Protein AF-A0A2N3GYE1-F1 (afdb_monomer_lite)

Secondary structure (DSSP, 8-state):
-----GGGGT-TTTHHHHHHHHHHHHHHHHHHHHHHHHHHTSHHIIIIIISTT-HHHHHHHHTSTTTTS-GGGT-

Structure (mmCIF, N/CA/C/O backbone):
data_AF-A0A2N3GYE1-F1
#
_entry.id   AF-A0A2N3GYE1-F1
#
loop_
_atom_site.group_PDB
_atom_site.id
_atom_site.type_symbol
_atom_site.label_atom_id
_atom_site.label_alt_id
_atom_site.label_comp_id
_atom_site.label_asym_id
_atom_site.label_entity_id
_atom_site.label_seq_id
_atom_site.pdbx_PDB_ins_code
_atom_site.Cartn_x
_atom_site.Cartn_y
_atom_site.Cartn_z
_atom_site.occupancy
_atom_site.B_iso_or_equiv
_atom_site.auth_seq_id
_atom_site.auth_comp_id
_atom_site.auth_asym_id
_atom_site.auth_atom_id
_atom_site.pdbx_PDB_model_num
ATOM 1 N N . MET A 1 1 ? -4.643 21.345 18.979 1.00 46.19 1 MET A N 1
ATOM 2 C CA . MET A 1 1 ? -4.150 19.958 19.139 1.00 46.19 1 MET A CA 1
ATOM 3 C C . MET A 1 1 ? -5.261 19.111 19.734 1.00 46.19 1 MET A C 1
ATOM 5 O O . MET A 1 1 ? -5.760 19.465 20.798 1.00 46.19 1 MET A O 1
ATOM 9 N N . ALA A 1 2 ? -5.69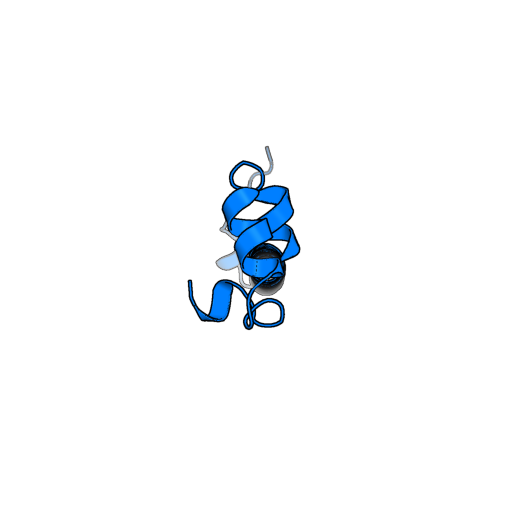3 18.052 19.049 1.00 54.38 2 ALA A N 1
ATOM 10 C CA . ALA A 1 2 ? -6.696 17.142 19.596 1.00 54.38 2 ALA A CA 1
ATOM 11 C C . ALA A 1 2 ? -6.113 16.427 20.828 1.00 54.38 2 ALA A C 1
ATOM 13 O O . 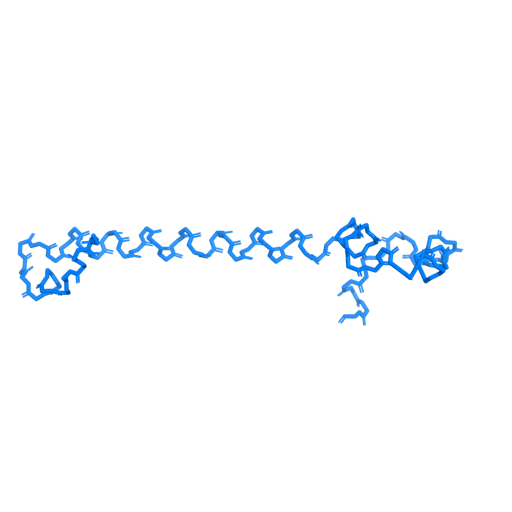ALA A 1 2 ? -5.098 15.742 20.725 1.00 54.38 2 ALA A O 1
ATOM 14 N N . LYS A 1 3 ? -6.721 16.613 22.004 1.00 72.50 3 LYS A N 1
ATOM 15 C CA . LYS A 1 3 ? -6.332 15.887 23.220 1.00 72.50 3 LYS A CA 1
ATOM 16 C C . LYS A 1 3 ? -6.955 14.494 23.165 1.00 72.50 3 LYS A C 1
ATOM 18 O O . LYS A 1 3 ? -8.123 14.325 23.507 1.00 72.50 3 LYS A O 1
ATOM 23 N N . ILE A 1 4 ? -6.190 13.507 22.707 1.00 76.12 4 ILE A N 1
ATOM 24 C CA . ILE A 1 4 ? -6.607 12.103 22.746 1.00 76.12 4 ILE A CA 1
ATOM 25 C C . ILE A 1 4 ? -6.449 11.619 24.191 1.00 76.12 4 ILE A C 1
ATOM 27 O O . ILE A 1 4 ? -5.344 11.583 24.723 1.00 76.12 4 ILE A O 1
ATOM 31 N N . SER A 1 5 ? -7.562 11.289 24.847 1.00 84.38 5 SER A N 1
ATOM 32 C CA . SER A 1 5 ? -7.571 10.748 26.209 1.00 84.38 5 SER A CA 1
ATOM 33 C C . SER A 1 5 ? -7.841 9.252 26.171 1.00 84.38 5 SER A C 1
ATOM 35 O O . SER A 1 5 ? -8.805 8.823 25.552 1.00 84.38 5 SER A O 1
ATOM 37 N N . LEU A 1 6 ? -7.037 8.455 26.877 1.00 87.56 6 LEU A N 1
ATOM 38 C CA . LEU A 1 6 ? -7.240 7.005 27.004 1.00 87.56 6 LEU A CA 1
ATOM 39 C C . LEU A 1 6 ? -8.216 6.632 28.133 1.00 87.56 6 LEU A C 1
ATOM 41 O O . LEU A 1 6 ? -8.536 5.460 28.321 1.00 87.56 6 LEU A O 1
ATOM 45 N N . ALA A 1 7 ? -8.713 7.615 28.892 1.00 90.06 7 ALA A N 1
ATOM 46 C CA . ALA A 1 7 ? -9.590 7.369 30.036 1.00 90.06 7 ALA A CA 1
ATOM 47 C C . ALA A 1 7 ? -10.898 6.652 29.647 1.00 90.06 7 ALA A C 1
ATOM 49 O O . ALA A 1 7 ? -11.444 5.901 30.452 1.00 90.06 7 ALA A O 1
ATOM 50 N N . GLY A 1 8 ? -11.368 6.819 28.404 1.00 87.75 8 GLY A N 1
ATOM 51 C CA . GLY A 1 8 ? -12.584 6.170 27.906 1.00 87.75 8 GLY A CA 1
ATOM 52 C C . GLY A 1 8 ? -12.526 4.640 27.866 1.00 87.75 8 GLY A C 1
ATOM 53 O O . GLY A 1 8 ? -13.575 4.009 27.905 1.00 87.75 8 GLY A O 1
ATOM 54 N N . PHE A 1 9 ? -11.337 4.025 27.875 1.00 93.06 9 PHE A N 1
ATOM 55 C CA . PHE A 1 9 ? -11.210 2.566 27.999 1.00 93.06 9 PHE A CA 1
ATOM 56 C C . PHE A 1 9 ? -11.500 2.046 29.413 1.00 93.06 9 PHE A C 1
ATOM 58 O O . PHE A 1 9 ? -11.799 0.863 29.573 1.00 93.06 9 PHE A O 1
ATOM 65 N N . LYS A 1 10 ? -11.408 2.910 30.433 1.00 94.19 10 LYS A N 1
ATOM 66 C CA . LYS A 1 10 ? -11.649 2.564 31.844 1.00 94.19 10 LYS A CA 1
ATOM 67 C C . LYS A 1 10 ? -13.093 2.828 32.288 1.00 94.19 10 LYS A C 1
ATOM 69 O O . LYS A 1 10 ? -13.515 2.283 33.299 1.00 94.19 10 LYS A O 1
ATOM 74 N N . ASP A 1 11 ? -13.843 3.640 31.542 1.00 94.56 11 ASP A N 1
ATOM 75 C CA . ASP A 1 11 ? -15.250 3.963 31.811 1.00 94.56 11 ASP A CA 1
ATOM 76 C C . ASP A 1 11 ? -16.176 2.961 31.088 1.00 94.56 11 ASP A C 1
ATOM 78 O O . ASP A 1 11 ? -16.199 2.965 29.854 1.00 94.56 11 ASP A O 1
ATOM 82 N N . PRO A 1 12 ? -16.960 2.122 31.795 1.00 94.06 12 PRO A N 1
ATOM 83 C CA . PRO A 1 12 ? -17.801 1.095 31.175 1.00 94.06 12 PRO A CA 1
ATOM 84 C C . PRO A 1 12 ? -18.857 1.656 30.212 1.00 94.06 12 PRO A C 1
ATOM 86 O O . PRO A 1 12 ? -19.231 0.963 29.270 1.00 94.06 12 PRO A O 1
ATOM 89 N N . VAL A 1 13 ? -19.297 2.908 30.388 1.00 96.00 13 VAL A N 1
ATOM 90 C CA . VAL A 1 13 ? -20.282 3.550 29.502 1.00 96.00 13 VAL A CA 1
ATOM 91 C C . VAL A 1 13 ? -19.638 3.974 28.178 1.00 96.00 13 VAL A C 1
ATOM 93 O O . VAL A 1 13 ? -20.240 3.848 27.113 1.00 96.00 13 VAL A O 1
ATOM 96 N N . ARG A 1 14 ? -18.389 4.456 28.210 1.00 93.19 14 ARG A N 1
ATOM 97 C CA . ARG A 1 14 ? -17.666 4.946 27.016 1.00 93.19 14 ARG A CA 1
ATOM 98 C C . ARG A 1 14 ? -16.825 3.869 26.332 1.00 93.19 14 ARG A C 1
ATOM 100 O O . ARG A 1 14 ? -16.540 3.992 25.137 1.00 93.19 14 ARG A O 1
ATOM 107 N N . ARG A 1 15 ? -16.452 2.816 27.062 1.00 94.62 15 ARG A N 1
ATOM 108 C CA . ARG A 1 15 ? -15.572 1.733 26.609 1.00 94.62 15 ARG A CA 1
ATOM 109 C C . ARG A 1 15 ? -16.036 1.067 25.309 1.00 94.62 15 ARG A C 1
ATOM 111 O O . ARG A 1 15 ? -15.177 0.908 24.442 1.00 94.62 15 ARG A O 1
ATOM 118 N N . PRO A 1 16 ? -17.328 0.744 25.085 1.00 96.69 16 PRO A N 1
ATOM 119 C CA . PRO A 1 16 ? -17.763 0.133 23.826 1.00 96.69 16 PRO A CA 1
ATOM 120 C C . PRO A 1 16 ? -17.445 1.004 22.607 1.00 96.69 16 PRO A C 1
ATOM 122 O O . PRO A 1 16 ? -16.895 0.520 21.622 1.00 96.69 16 PRO A O 1
ATOM 125 N N . ARG A 1 17 ? -17.700 2.318 22.695 1.00 94.50 17 ARG A N 1
ATOM 126 C CA . ARG A 1 17 ? -17.394 3.266 21.615 1.00 94.50 17 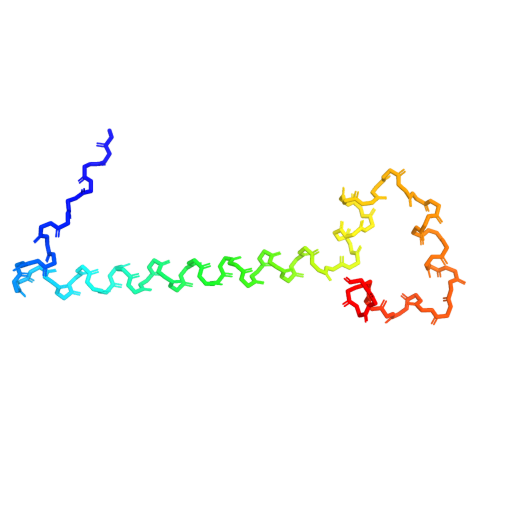ARG A CA 1
ATOM 127 C C . ARG A 1 17 ? -15.895 3.331 21.332 1.00 94.50 17 ARG A C 1
ATOM 129 O O . ARG A 1 17 ? -15.500 3.367 20.172 1.00 94.50 17 ARG A O 1
ATOM 136 N N . TYR A 1 18 ? -15.072 3.351 22.377 1.00 95.25 18 TYR A N 1
ATOM 137 C CA . TYR A 1 18 ? -13.617 3.370 22.235 1.00 95.25 18 TYR A CA 1
ATOM 138 C C . TYR A 1 18 ? -13.105 2.102 21.549 1.00 95.25 18 TYR A C 1
ATOM 140 O O . TYR A 1 18 ? -12.339 2.201 20.598 1.00 95.25 18 TYR A O 1
ATOM 148 N N . LEU A 1 19 ? -13.590 0.928 21.962 1.00 95.88 19 LEU A N 1
ATOM 149 C CA . LEU A 1 19 ? -13.233 -0.344 21.331 1.00 95.88 19 LEU A CA 1
ATOM 150 C C . LEU A 1 19 ? -13.629 -0.384 19.851 1.00 95.88 19 LEU A C 1
ATOM 152 O O . LEU A 1 19 ? -12.814 -0.783 19.024 1.00 95.88 19 LEU A O 1
ATOM 156 N N . ILE A 1 20 ? -14.835 0.082 19.506 1.00 97.00 20 ILE A N 1
ATOM 157 C CA . ILE A 1 20 ? -15.296 0.145 18.111 1.00 97.00 20 ILE A CA 1
ATOM 158 C C . ILE A 1 20 ? -14.380 1.046 17.280 1.00 97.00 20 ILE A C 1
ATOM 160 O O . ILE A 1 20 ? -13.896 0.622 16.236 1.00 97.00 20 ILE A O 1
ATOM 164 N N . TRP A 1 21 ? -14.093 2.267 17.739 1.00 96.25 21 TRP A N 1
ATOM 165 C CA . TRP A 1 21 ? -13.253 3.194 16.974 1.00 96.25 21 TRP A CA 1
ATOM 166 C C . TRP A 1 21 ? -11.797 2.746 16.877 1.00 96.25 21 TRP A C 1
ATOM 168 O O . TRP A 1 21 ? -11.174 2.953 15.839 1.00 96.25 21 TRP A O 1
ATOM 178 N N . THR A 1 22 ? -11.259 2.088 17.905 1.00 96.06 22 THR A N 1
ATOM 179 C CA . THR A 1 22 ? -9.951 1.432 17.807 1.00 96.06 22 THR A CA 1
ATOM 180 C C . THR A 1 22 ? -9.977 0.304 16.784 1.00 96.06 22 THR A C 1
ATOM 182 O O . THR A 1 22 ? -9.073 0.231 15.960 1.00 96.06 22 THR A O 1
ATOM 185 N N . GLY A 1 23 ? -11.023 -0.525 16.775 1.00 98.00 23 GLY A N 1
ATOM 186 C CA . GLY A 1 23 ? -11.211 -1.556 15.755 1.00 98.00 23 GLY A CA 1
ATOM 187 C C . GLY A 1 23 ? -11.250 -0.968 14.344 1.00 98.00 23 GLY A C 1
ATOM 188 O O . GLY A 1 23 ? -10.504 -1.410 13.479 1.00 98.00 23 GLY A O 1
ATOM 189 N N . VAL A 1 24 ? -12.040 0.087 14.125 1.00 98.38 24 VAL A N 1
ATOM 190 C CA . VAL A 1 24 ? -12.099 0.802 12.839 1.00 98.38 24 VAL A CA 1
ATOM 191 C C . VAL A 1 24 ? -10.726 1.348 12.445 1.00 98.38 24 VAL A C 1
ATOM 193 O O . VAL A 1 24 ? -10.299 1.146 11.314 1.00 98.38 24 VAL A O 1
ATOM 196 N N . ALA A 1 25 ? -10.006 1.991 13.367 1.00 97.81 25 ALA A N 1
ATOM 197 C CA . ALA A 1 25 ? -8.669 2.513 13.093 1.00 97.81 25 ALA A CA 1
ATOM 198 C C . ALA A 1 25 ? -7.679 1.403 12.703 1.00 97.81 25 ALA A C 1
ATOM 200 O O . ALA A 1 25 ? -6.903 1.580 11.766 1.00 97.81 25 ALA A O 1
ATOM 201 N N . LEU A 1 26 ? -7.733 0.248 13.373 1.00 98.62 26 LEU A N 1
ATOM 202 C CA . LEU A 1 26 ? -6.906 -0.912 13.034 1.00 98.62 26 LEU A CA 1
ATOM 203 C C . LEU A 1 26 ? -7.262 -1.488 11.661 1.00 98.62 26 LEU A C 1
ATOM 205 O O . LEU A 1 26 ? -6.361 -1.813 10.896 1.00 98.62 26 LEU A O 1
ATOM 209 N N . LEU A 1 27 ? -8.550 -1.575 11.322 1.00 98.75 27 LEU A N 1
ATOM 210 C CA . LEU A 1 27 ? -8.991 -2.041 10.005 1.00 98.75 27 LEU A CA 1
ATOM 211 C C . LEU A 1 27 ? -8.556 -1.088 8.889 1.00 98.75 27 LEU A C 1
ATOM 213 O O . LEU A 1 27 ? -8.081 -1.541 7.852 1.00 98.75 27 LEU A O 1
ATOM 217 N N . VAL A 1 28 ? -8.661 0.225 9.110 1.00 98.69 28 VAL A N 1
ATOM 218 C CA . VAL A 1 28 ? -8.169 1.236 8.164 1.00 98.69 28 VAL A CA 1
ATOM 219 C C . VAL A 1 28 ? -6.657 1.124 7.991 1.00 98.69 28 VAL A C 1
ATOM 221 O O . VAL A 1 28 ? -6.176 1.147 6.862 1.00 98.69 28 VAL A O 1
ATOM 224 N N . LEU A 1 29 ? -5.905 0.958 9.084 1.00 98.62 29 LEU A N 1
ATOM 225 C CA . LEU A 1 29 ? -4.458 0.767 9.019 1.00 98.62 29 LEU A CA 1
ATOM 226 C C . LEU A 1 29 ? -4.094 -0.510 8.250 1.00 98.62 29 LEU A C 1
ATOM 22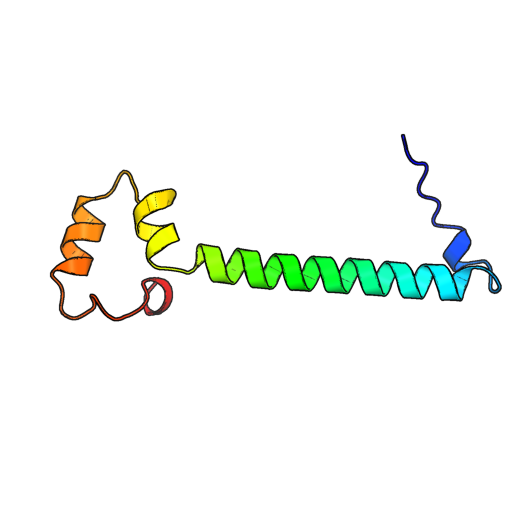8 O O . LEU A 1 29 ? -3.226 -0.469 7.385 1.00 98.62 29 LEU A O 1
ATOM 232 N N . ALA A 1 30 ? -4.772 -1.625 8.524 1.00 98.69 30 ALA A N 1
ATOM 233 C CA . ALA A 1 30 ? -4.559 -2.877 7.806 1.00 98.69 30 ALA A CA 1
ATOM 234 C C . ALA A 1 30 ? -4.853 -2.725 6.306 1.00 98.69 30 ALA A C 1
ATOM 236 O O . ALA A 1 30 ? -4.032 -3.119 5.480 1.00 98.69 30 ALA A O 1
ATOM 237 N N . ALA A 1 31 ? -5.974 -2.093 5.946 1.00 98.75 31 ALA A N 1
ATOM 238 C CA . ALA A 1 31 ? -6.315 -1.815 4.554 1.00 98.75 31 ALA A CA 1
ATOM 239 C C . ALA A 1 31 ? -5.263 -0.923 3.879 1.00 98.75 31 ALA A C 1
ATOM 241 O O . ALA A 1 31 ? -4.827 -1.222 2.770 1.00 98.75 31 ALA A O 1
ATOM 242 N N . PHE A 1 32 ? -4.805 0.128 4.565 1.00 98.56 32 PHE A N 1
ATOM 243 C CA . PHE A 1 32 ? -3.736 0.993 4.076 1.00 98.56 32 PHE A CA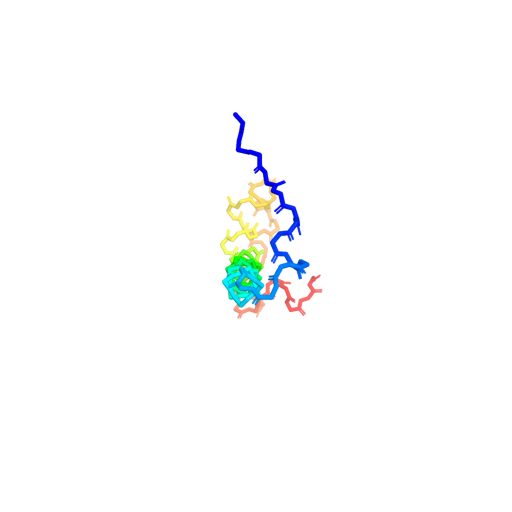 1
ATOM 244 C C . PHE A 1 32 ? -2.449 0.207 3.809 1.00 98.56 32 PHE A C 1
ATOM 246 O O . PHE A 1 32 ? -1.883 0.337 2.729 1.00 98.56 32 PHE A O 1
ATOM 253 N N . VAL A 1 33 ? -2.016 -0.641 4.748 1.00 98.56 33 VAL A N 1
ATOM 254 C CA . VAL A 1 33 ? -0.806 -1.463 4.591 1.00 98.56 33 VAL A CA 1
ATOM 255 C C . VAL A 1 33 ? -0.940 -2.421 3.411 1.00 98.56 33 VAL A C 1
ATOM 257 O O . VAL A 1 33 ? -0.023 -2.498 2.601 1.00 98.56 33 VAL A O 1
ATOM 260 N N . VAL A 1 34 ? -2.076 -3.110 3.268 1.00 98.44 34 VAL A N 1
ATOM 261 C CA . VAL A 1 34 ? -2.307 -4.042 2.152 1.00 98.44 34 VAL A CA 1
ATOM 262 C C . VAL A 1 34 ? -2.255 -3.317 0.809 1.00 98.44 34 VAL A C 1
ATOM 264 O O . VAL A 1 34 ? -1.591 -3.790 -0.112 1.00 98.44 34 VAL A O 1
ATOM 267 N N . VAL A 1 35 ? -2.919 -2.164 0.695 1.00 98.25 35 VAL A N 1
ATOM 268 C CA . VAL A 1 35 ? -2.941 -1.374 -0.544 1.00 98.25 35 VAL A CA 1
ATOM 269 C C . VAL A 1 35 ? -1.558 -0.819 -0.860 1.00 98.25 35 VAL A C 1
ATOM 271 O O . VAL A 1 35 ? -1.097 -0.963 -1.989 1.00 98.25 35 VAL A O 1
ATOM 274 N N . ALA A 1 36 ? -0.888 -0.223 0.129 1.00 97.69 36 ALA A N 1
ATOM 275 C CA . ALA A 1 36 ? 0.449 0.329 -0.037 1.00 97.69 36 ALA A CA 1
ATOM 276 C C . ALA A 1 36 ? 1.428 -0.760 -0.478 1.00 97.69 36 ALA A C 1
ATOM 278 O O . ALA A 1 36 ? 2.054 -0.609 -1.519 1.00 97.69 36 ALA A O 1
ATOM 279 N N . PHE A 1 37 ? 1.477 -1.882 0.247 1.00 96.94 37 PHE A N 1
ATOM 280 C CA . PHE A 1 37 ? 2.346 -3.009 -0.078 1.00 96.94 37 PHE A CA 1
ATOM 281 C C . PHE A 1 37 ? 2.079 -3.535 -1.490 1.00 96.94 37 PHE A C 1
ATOM 283 O O . PHE A 1 37 ? 2.999 -3.624 -2.297 1.00 96.94 37 PHE A O 1
ATOM 290 N N . SER A 1 38 ? 0.809 -3.788 -1.824 1.00 95.19 38 SER A N 1
ATOM 291 C CA . SER A 1 38 ? 0.429 -4.287 -3.149 1.00 95.19 38 SER A CA 1
ATOM 292 C C . SER A 1 38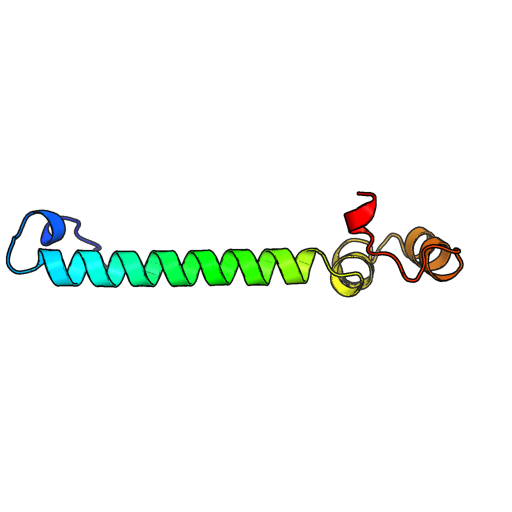 ? 0.846 -3.328 -4.260 1.00 95.19 38 SER A C 1
ATOM 294 O O . SER A 1 38 ? 1.392 -3.774 -5.262 1.00 95.19 38 SER A O 1
ATOM 296 N N . ALA A 1 39 ? 0.640 -2.018 -4.084 1.00 96.12 39 ALA A N 1
ATOM 297 C CA . ALA A 1 39 ? 1.045 -1.011 -5.061 1.00 96.12 39 ALA A CA 1
ATOM 298 C C . ALA A 1 39 ? 2.572 -0.959 -5.224 1.00 96.12 39 ALA A C 1
ATOM 300 O O . ALA A 1 39 ? 3.070 -0.942 -6.351 1.00 96.12 39 ALA A O 1
ATOM 301 N N . THR A 1 40 ? 3.313 -0.998 -4.112 1.00 96.44 40 THR A N 1
ATOM 302 C CA . THR A 1 40 ? 4.782 -0.949 -4.110 1.00 96.44 40 THR A CA 1
ATOM 303 C C . THR A 1 40 ? 5.453 -2.238 -4.583 1.00 96.44 40 THR A C 1
ATOM 305 O O . THR A 1 40 ? 6.657 -2.250 -4.806 1.00 96.44 40 THR A O 1
ATOM 308 N N . SER A 1 41 ? 4.686 -3.310 -4.773 1.00 95.62 41 SER A N 1
ATOM 309 C CA . SER A 1 41 ? 5.159 -4.597 -5.298 1.00 95.62 41 SER A CA 1
ATOM 310 C C . SER A 1 41 ? 4.775 -4.823 -6.768 1.00 95.62 41 SER A C 1
ATOM 312 O O . SER A 1 41 ? 4.840 -5.949 -7.261 1.00 95.62 41 SER A O 1
ATOM 314 N N . THR A 1 42 ? 4.353 -3.772 -7.480 1.00 95.19 42 THR A N 1
ATOM 315 C CA . THR A 1 42 ? 4.031 -3.838 -8.915 1.00 95.19 42 THR A CA 1
ATOM 316 C C . THR A 1 42 ? 5.229 -3.490 -9.793 1.00 95.19 42 THR A C 1
ATOM 318 O O . THR A 1 42 ? 6.070 -2.677 -9.414 1.00 95.19 42 THR A O 1
ATOM 321 N N . TYR A 1 43 ? 5.238 -4.017 -11.024 1.00 95.50 43 TYR A N 1
ATOM 322 C CA . TYR A 1 43 ? 6.208 -3.623 -12.052 1.00 95.50 43 TYR A CA 1
ATOM 323 C C . TYR A 1 43 ? 6.239 -2.104 -12.265 1.00 95.50 43 TYR A C 1
ATOM 325 O O . TYR A 1 43 ? 7.317 -1.528 -12.311 1.00 95.50 43 TYR A O 1
ATOM 333 N N . TRP A 1 44 ? 5.078 -1.438 -12.318 1.00 95.69 44 TRP A N 1
ATOM 334 C CA . TRP A 1 44 ? 5.010 0.020 -12.470 1.00 95.69 44 TRP A CA 1
ATOM 335 C C . TRP A 1 44 ? 5.782 0.754 -11.369 1.00 95.69 44 TRP A C 1
ATOM 337 O O . TRP A 1 44 ? 6.562 1.652 -11.666 1.00 95.69 44 TRP A O 1
ATOM 347 N N . PHE A 1 45 ? 5.591 0.378 -10.101 1.00 96.94 45 PHE A N 1
ATOM 348 C CA . PHE A 1 45 ? 6.274 1.061 -9.005 1.00 96.94 45 PHE A CA 1
ATOM 349 C C . PHE A 1 45 ? 7.781 0.805 -9.058 1.00 96.94 45 PHE A C 1
ATOM 351 O O . PHE A 1 45 ? 8.578 1.734 -8.907 1.00 96.94 45 PHE A O 1
ATOM 358 N N . CYS A 1 46 ? 8.169 -0.443 -9.330 1.00 95.50 46 CYS A N 1
ATOM 359 C CA . CYS A 1 46 ? 9.566 -0.804 -9.515 1.00 95.50 46 CYS A CA 1
ATOM 360 C C . CYS A 1 46 ? 10.195 -0.003 -10.662 1.00 95.50 46 CYS A C 1
ATOM 362 O O . CYS A 1 46 ? 11.183 0.676 -10.422 1.00 95.50 46 CYS A O 1
ATOM 364 N N . ALA A 1 47 ? 9.619 -0.018 -11.863 1.00 95.25 47 ALA A N 1
ATOM 365 C CA . ALA A 1 47 ? 10.195 0.593 -13.059 1.00 95.25 47 ALA A CA 1
ATOM 366 C C . ALA A 1 47 ? 10.124 2.126 -13.062 1.00 95.25 47 ALA A C 1
ATOM 368 O O . ALA A 1 47 ? 11.108 2.802 -13.343 1.00 95.25 47 ALA A O 1
ATOM 369 N N . GLU A 1 48 ? 8.969 2.691 -12.715 1.00 94.25 48 GLU A N 1
ATOM 370 C CA . GLU A 1 48 ? 8.691 4.108 -12.965 1.00 94.25 48 GLU A CA 1
ATOM 371 C C . GLU A 1 48 ? 8.897 5.005 -11.747 1.00 94.25 48 GLU A C 1
ATOM 373 O O . GLU A 1 48 ? 8.998 6.224 -11.896 1.00 94.25 48 GLU A O 1
ATOM 378 N N . VAL A 1 49 ? 8.964 4.432 -10.542 1.00 95.50 49 VAL A N 1
ATOM 379 C CA . VAL A 1 49 ? 9.125 5.202 -9.301 1.00 95.50 49 VAL A CA 1
ATOM 380 C C . VAL A 1 49 ? 10.478 4.928 -8.655 1.00 95.50 49 VAL A C 1
ATOM 382 O O . VAL A 1 49 ? 11.255 5.860 -8.461 1.00 95.50 49 VAL A O 1
ATOM 385 N N . CYS A 1 50 ? 10.781 3.671 -8.324 1.00 94.12 50 CYS A N 1
ATOM 386 C CA . CYS A 1 50 ? 11.978 3.341 -7.546 1.00 94.12 50 CYS A CA 1
ATOM 387 C C . CYS A 1 50 ? 13.233 3.133 -8.397 1.00 94.12 50 CYS A C 1
ATOM 389 O O . CYS A 1 50 ? 14.284 3.675 -8.068 1.00 94.12 50 CYS A O 1
ATOM 391 N N . HIS A 1 51 ? 13.142 2.382 -9.492 1.00 95.69 51 HIS A N 1
ATOM 392 C CA . HIS A 1 51 ? 14.264 2.096 -10.391 1.00 95.69 51 HIS A CA 1
ATOM 393 C C . HIS A 1 51 ? 14.261 2.998 -11.630 1.00 95.69 51 HIS A C 1
ATOM 395 O O . HIS A 1 51 ? 14.922 2.693 -12.615 1.00 95.69 51 HIS A O 1
ATOM 401 N N . LYS A 1 52 ? 13.603 4.162 -11.551 1.00 92.56 52 LYS A N 1
ATOM 402 C CA . LYS A 1 52 ? 13.536 5.154 -12.637 1.00 92.56 52 LYS A CA 1
ATOM 403 C C . LYS A 1 52 ? 14.907 5.650 -13.115 1.00 92.56 52 LYS A C 1
ATOM 405 O O . LYS A 1 52 ? 15.045 6.190 -14.202 1.00 92.56 52 LYS A O 1
ATOM 410 N N . VAL A 1 53 ? 15.925 5.525 -12.267 1.00 94.50 53 VAL A N 1
ATOM 411 C CA . VAL A 1 53 ? 17.315 5.900 -12.576 1.00 94.50 53 VAL A CA 1
ATOM 412 C C . VAL A 1 53 ? 18.160 4.714 -13.065 1.00 94.50 53 VAL A C 1
ATOM 414 O O . VAL A 1 53 ? 19.352 4.875 -13.303 1.00 94.50 53 VAL A O 1
ATOM 417 N N . GLN A 1 54 ? 17.554 3.531 -13.206 1.00 94.75 54 GLN A N 1
ATOM 418 C CA . GLN A 1 54 ? 18.163 2.263 -13.626 1.00 94.75 54 GLN A CA 1
ATOM 419 C C . GLN A 1 54 ? 17.403 1.677 -14.829 1.00 94.75 54 GLN A C 1
ATOM 421 O O . GLN A 1 54 ? 17.059 0.492 -14.867 1.00 94.75 54 GLN A O 1
ATOM 426 N N . ASP A 1 55 ? 17.117 2.526 -15.818 1.00 93.81 55 ASP A N 1
ATOM 427 C CA . ASP A 1 55 ? 16.362 2.151 -17.021 1.00 93.81 55 ASP A CA 1
ATOM 428 C C . ASP A 1 55 ? 17.036 1.026 -17.825 1.00 93.81 55 ASP A C 1
ATOM 430 O O . ASP A 1 55 ? 16.368 0.292 -18.549 1.00 93.81 55 ASP A O 1
ATOM 434 N N . ASP A 1 56 ? 18.352 0.843 -17.690 1.00 96.56 56 ASP A N 1
ATOM 435 C CA . ASP A 1 56 ? 19.089 -0.265 -18.301 1.00 96.56 56 ASP A CA 1
ATOM 436 C C . ASP A 1 56 ? 18.632 -1.631 -17.765 1.00 96.56 56 ASP A C 1
ATOM 438 O O . ASP A 1 56 ? 18.436 -2.577 -18.531 1.00 96.56 56 ASP A O 1
ATOM 442 N N . SER A 1 57 ? 18.395 -1.712 -16.457 1.00 93.69 57 SER A N 1
ATOM 443 C CA . SER A 1 57 ? 17.927 -2.910 -15.762 1.00 93.69 57 SER A CA 1
ATOM 444 C C . SER A 1 57 ? 16.472 -3.221 -16.116 1.00 93.69 57 SER A C 1
ATOM 446 O O . SER A 1 57 ? 16.127 -4.380 -16.356 1.00 93.69 57 SER A O 1
ATOM 448 N N . ILE A 1 58 ? 15.629 -2.188 -16.223 1.00 96.31 58 ILE A N 1
ATOM 449 C CA . ILE A 1 58 ? 14.237 -2.328 -16.677 1.00 96.31 58 ILE A CA 1
ATOM 450 C C . ILE A 1 58 ? 14.185 -2.762 -18.146 1.00 96.31 58 ILE A C 1
ATOM 452 O O . ILE A 1 58 ? 13.520 -3.743 -18.472 1.00 96.31 58 ILE A O 1
ATOM 456 N N . ALA A 1 59 ? 14.974 -2.136 -19.024 1.00 96.56 59 ALA A N 1
ATOM 457 C CA . ALA A 1 59 ? 15.053 -2.525 -20.431 1.00 96.56 59 ALA A CA 1
ATOM 458 C C . ALA A 1 59 ? 15.568 -3.963 -20.617 1.00 96.56 59 ALA A C 1
ATOM 460 O O . ALA A 1 59 ? 15.142 -4.659 -21.542 1.00 96.56 59 ALA A O 1
ATOM 461 N N . ALA A 1 60 ? 16.481 -4.423 -19.756 1.00 96.75 60 ALA A N 1
ATOM 462 C CA . ALA A 1 60 ? 16.936 -5.809 -19.749 1.00 96.75 60 ALA A CA 1
ATOM 463 C C . ALA A 1 60 ? 15.819 -6.774 -19.320 1.00 96.75 60 ALA A C 1
ATOM 465 O O . ALA A 1 60 ? 15.621 -7.791 -19.986 1.00 96.75 60 ALA A O 1
ATOM 466 N N . TYR A 1 61 ? 15.066 -6.447 -18.264 1.00 96.56 61 TYR A N 1
ATOM 467 C CA . TYR A 1 61 ? 13.898 -7.221 -17.837 1.00 96.56 61 TYR A CA 1
ATOM 468 C C . TYR A 1 61 ? 12.860 -7.334 -18.965 1.00 96.56 61 TYR A C 1
ATOM 470 O O . TYR A 1 61 ? 12.460 -8.451 -19.302 1.00 96.56 61 TYR A O 1
ATOM 478 N N . ASP A 1 62 ? 12.507 -6.219 -19.612 1.00 96.56 62 ASP A N 1
ATOM 479 C CA . ASP A 1 62 ? 11.491 -6.166 -20.675 1.00 96.56 62 ASP A CA 1
ATOM 480 C C . ASP A 1 62 ? 11.858 -7.025 -21.890 1.00 96.56 62 ASP A C 1
ATOM 482 O O . ASP A 1 62 ? 10.993 -7.602 -22.549 1.00 96.56 62 ASP A O 1
ATOM 486 N N . ARG A 1 63 ? 13.159 -7.135 -22.183 1.00 97.94 63 ARG A N 1
ATOM 487 C CA . ARG A 1 63 ? 13.697 -7.937 -23.292 1.00 97.94 63 ARG A CA 1
ATOM 488 C C . ARG A 1 63 ? 14.005 -9.384 -22.901 1.00 97.94 63 ARG A C 1
ATOM 490 O O . ARG A 1 63 ? 14.463 -10.152 -23.746 1.00 97.94 63 ARG A O 1
ATOM 497 N N . SER A 1 64 ? 13.800 -9.758 -21.641 1.00 96.81 64 SER A N 1
ATOM 498 C CA . SER A 1 64 ? 14.093 -11.097 -21.132 1.00 96.81 64 SER A CA 1
ATOM 499 C C . SER A 1 64 ? 12.897 -12.043 -21.258 1.00 96.81 64 SER A C 1
ATOM 501 O O . SER A 1 64 ? 11.754 -11.627 -21.439 1.00 96.81 64 SER A O 1
ATOM 503 N N . SER A 1 65 ? 13.141 -13.341 -21.063 1.00 97.06 65 SER A N 1
ATOM 504 C CA . SER A 1 65 ? 12.077 -14.347 -20.932 1.00 97.06 65 SER A CA 1
ATOM 505 C C . SER A 1 65 ? 11.224 -14.185 -19.666 1.00 97.06 65 SER A C 1
ATOM 507 O O . SER A 1 65 ? 10.214 -14.868 -19.527 1.00 97.06 65 SER A O 1
ATOM 509 N N . HIS A 1 66 ? 11.633 -13.320 -18.734 1.00 96.75 66 HIS A N 1
ATOM 510 C CA . HIS A 1 66 ? 10.941 -13.067 -17.472 1.00 96.75 66 HIS A CA 1
ATOM 511 C C . HIS A 1 66 ? 10.102 -11.786 -17.498 1.00 96.75 66 HIS A C 1
ATOM 513 O O . HIS A 1 66 ? 9.562 -11.423 -16.462 1.00 96.75 66 HIS A O 1
ATOM 519 N N . SER A 1 67 ? 9.925 -11.130 -18.651 1.00 96.38 67 SER A N 1
ATOM 520 C CA . SER A 1 67 ? 9.161 -9.872 -18.766 1.00 96.38 67 SER A CA 1
ATOM 521 C C . SER A 1 67 ? 7.693 -9.966 -18.313 1.00 96.38 67 SER A C 1
ATOM 523 O O . SER A 1 67 ? 7.041 -8.949 -18.077 1.00 96.38 67 SER A O 1
ATOM 525 N N . MET A 1 68 ? 7.183 -11.188 -18.137 1.00 94.06 68 MET A N 1
ATOM 526 C CA . MET A 1 68 ? 5.835 -11.495 -17.647 1.00 94.06 68 MET A CA 1
ATOM 527 C C . MET A 1 68 ? 5.807 -12.010 -16.194 1.00 94.06 68 MET A C 1
ATOM 529 O O . MET A 1 68 ? 4.756 -12.440 -15.718 1.00 94.06 68 MET A O 1
ATOM 533 N N . VAL A 1 69 ? 6.941 -12.009 -15.487 1.00 94.50 69 VAL A N 1
ATOM 534 C CA . VAL A 1 69 ? 7.077 -12.493 -14.105 1.00 94.50 69 VAL A CA 1
ATOM 535 C C . VAL A 1 69 ? 7.368 -11.310 -13.191 1.00 94.50 69 VAL A C 1
ATOM 537 O O . VAL A 1 69 ? 8.296 -10.555 -13.433 1.00 94.50 69 VAL A O 1
ATOM 540 N N . SER A 1 70 ? 6.602 -11.159 -12.109 1.00 93.25 70 SER A N 1
ATOM 541 C CA . SER A 1 70 ? 6.793 -10.045 -11.172 1.00 93.25 70 SER A CA 1
ATOM 542 C C . SER A 1 70 ? 8.239 -9.951 -10.669 1.00 93.25 70 SER A C 1
ATOM 544 O O . SER A 1 70 ? 8.827 -10.960 -10.279 1.00 93.25 70 SER A O 1
ATOM 546 N N . CYS A 1 71 ? 8.777 -8.730 -10.578 1.00 94.00 71 CYS A N 1
ATOM 547 C CA . CYS A 1 71 ? 10.087 -8.466 -9.975 1.00 94.00 71 CYS A CA 1
ATOM 548 C C . CYS A 1 71 ? 10.195 -9.081 -8.563 1.00 94.00 71 CYS A C 1
ATOM 550 O O . CYS A 1 71 ? 11.221 -9.657 -8.211 1.00 94.00 71 CYS A O 1
ATOM 552 N N . MET A 1 72 ? 9.096 -9.035 -7.799 1.00 95.06 72 MET A N 1
ATOM 553 C CA . MET A 1 72 ? 8.983 -9.558 -6.428 1.00 95.06 72 MET A CA 1
ATOM 554 C C . MET A 1 72 ? 8.879 -11.087 -6.345 1.00 95.06 72 MET A C 1
ATOM 556 O O . MET A 1 72 ? 8.785 -11.650 -5.261 1.00 95.06 72 MET A O 1
ATOM 560 N N . SER A 1 73 ? 8.831 -11.789 -7.480 1.00 94.75 73 SER A N 1
ATOM 561 C CA . SER A 1 73 ? 8.976 -13.250 -7.486 1.00 94.75 73 SER A CA 1
ATOM 562 C C . SER A 1 73 ? 10.436 -13.688 -7.322 1.00 94.75 73 SER A C 1
ATOM 564 O O . SER A 1 73 ? 10.673 -14.840 -6.968 1.00 94.75 73 SER A O 1
ATOM 566 N N . CYS A 1 74 ? 11.396 -12.787 -7.567 1.00 94.44 74 CYS A N 1
ATOM 567 C CA . CYS A 1 74 ? 12.833 -13.067 -7.488 1.00 94.44 74 CYS A CA 1
ATOM 568 C C . CYS A 1 74 ? 13.577 -12.190 -6.465 1.00 94.44 74 CYS A C 1
ATOM 570 O O . CYS A 1 74 ? 14.565 -12.650 -5.893 1.00 94.44 74 CYS A O 1
ATOM 572 N N . HIS A 1 75 ? 13.135 -10.946 -6.264 1.00 92.25 75 HIS A N 1
ATOM 573 C CA . HIS A 1 75 ? 13.657 -9.998 -5.270 1.00 92.25 75 HIS A CA 1
ATOM 574 C C . HIS A 1 75 ? 12.751 -9.932 -4.045 1.00 92.25 75 HIS A C 1
ATOM 576 O O . HIS A 1 75 ? 13.260 -9.574 -2.960 1.00 92.25 75 HIS A O 1
#

Sequence (75 aa):
MAKISLAGFKDPVRRPRYLIWTGVALLVLAAFVVVAFSATSTYWFCAEVCHKVQDDSIAAYDRSSHSMVSCMSCH

pLDDT: mean 93.7, std 8.38, range [46.19, 98.75]

Foldseek 3Di:
DDPDDPCLCVDPVSNVVVVVVVVVVVVVVVVVCVVVVVVCQAPCNCPPPPCVVVVVVVVPCCPDPCVVPGPVVPD

Radius of gyration: 21.65 Å; chains: 1; bounding box: 39×34×55 Å